Protein AF-A0AAQ4D654-F1 (afdb_monomer)

Secondary structure (DSSP, 8-state):
-------HHHHHHHHTT-TTHHHHHHHHHHHHSSS--HHHHHHHHHHSPPPHHHHHHHHHHHTTSS-SSGGGHHHHHHHHHHHHHHHHHHHHHTTS--TTS-HHHHHHHHHHHHTT-----GGG-

Foldseek 3Di:
DDPDPPPVVQVVCVVVPNPCPVLVVVVVVQLPDVQRDLVVLVVSVVVDPDDPVCVVVSVCVNVVNAGSHPVCRVVSVVVVVVLLVVLLVVCVVVVVDDPPDDPVVSVVSSVCVVVVNDDDPPVPD

Organism: Amblyomma americanum (NCBI:txid6943)

pLDDT: mean 84.9, std 14.31, range [34.75, 96.81]

Sequence (125 aa):
MAAAEMNFRAHYYDKVGFRGINENRSLEILLSEKPIDLKKLSNFCRKFCLPTVHRLTVWKVLLGILPTFEENITSFEKDEEDQYNDLRRALEVMRVVGNNTPQPDAIVLMYLVGEGMLNLDIELQ

Nearest PDB structures (foldseek):
  4z6y-assembly2_A  TM=9.032E-01  e=2.273E-05  Homo sapiens
  1fkm-assembly1_A  TM=7.449E-01  e=1.324E-01  Saccharomyces cerevisiae
  2g77-assembly1_A  TM=7.299E-01  e=1.881E-01  Saccharomyces cerevisiae

Solvent-accessible surface area (backbone atoms only — not comparable to full-atom values): 7585 Å² total; per-residue (Å²): 142,79,82,69,84,68,58,63,64,59,60,51,33,45,74,73,69,49,67,60,63,67,57,52,53,51,48,52,54,49,69,69,37,84,61,41,53,64,68,61,52,53,55,45,59,75,76,40,85,74,54,78,89,51,40,64,61,54,47,33,41,74,72,65,71,39,66,51,41,77,89,50,38,69,59,48,55,48,53,52,49,50,51,51,52,52,41,51,48,50,34,41,74,70,64,77,42,59,95,84,52,56,67,71,59,49,51,52,52,31,50,29,50,74,70,72,63,64,79,73,78,70,89,79,116

InterPro domains:
  IPR039842 TBC1 domain family member 7 [PTHR13530] (4-119)
  IPR043039 TBC1 domain family member 7, domain 2 [G3DSA:1.10.8.680] (80-125)

Mean predicted aligned error: 9.21 Å

Radius of gyration: 22.35 Å; Cα contacts (8 Å, |Δi|>4): 63; chains: 1; bounding box: 53×32×68 Å

Structure (mmCIF, N/CA/C/O backbone):
data_AF-A0AAQ4D654-F1
#
_entry.id   AF-A0AAQ4D654-F1
#
loop_
_atom_site.group_PDB
_atom_site.id
_atom_site.type_symbol
_atom_site.label_atom_id
_atom_site.label_alt_id
_atom_site.label_comp_id
_atom_site.label_asym_id
_atom_site.label_entity_id
_atom_site.label_seq_id
_atom_site.pdbx_PDB_ins_code
_atom_site.Cartn_x
_atom_site.Cartn_y
_atom_site.Cartn_z
_atom_site.occupancy
_atom_site.B_iso_or_equiv
_atom_site.auth_seq_id
_atom_site.auth_comp_id
_atom_site.auth_asym_id
_atom_site.auth_atom_id
_atom_site.pdbx_PDB_model_num
ATOM 1 N N . MET A 1 1 ? 17.035 1.053 -44.310 1.00 34.75 1 MET A N 1
ATOM 2 C CA . MET A 1 1 ? 17.013 -0.399 -44.043 1.00 34.75 1 MET A CA 1
ATOM 3 C C . MET A 1 1 ? 18.051 -0.677 -42.962 1.00 34.75 1 MET A C 1
ATOM 5 O O . MET A 1 1 ? 19.192 -0.967 -43.270 1.00 34.75 1 MET A O 1
ATOM 9 N N . ALA A 1 2 ? 17.693 -0.452 -41.700 1.00 38.22 2 ALA A N 1
ATOM 10 C CA . ALA A 1 2 ? 18.560 -0.719 -40.554 1.00 38.22 2 ALA A CA 1
ATOM 11 C C . ALA A 1 2 ? 17.699 -1.480 -39.549 1.00 38.22 2 ALA A C 1
ATOM 13 O O . ALA A 1 2 ? 17.143 -0.910 -38.613 1.00 38.22 2 ALA A O 1
ATOM 14 N N . ALA A 1 3 ? 17.453 -2.753 -39.863 1.00 38.19 3 ALA A N 1
ATOM 15 C CA . ALA A 1 3 ? 16.824 -3.657 -38.923 1.00 38.19 3 ALA A CA 1
ATOM 16 C C . ALA A 1 3 ? 17.814 -3.838 -37.776 1.00 38.19 3 ALA A C 1
ATOM 18 O O . ALA A 1 3 ? 18.884 -4.409 -37.964 1.00 38.19 3 ALA A O 1
ATOM 19 N N . ALA A 1 4 ? 17.445 -3.222 -36.655 1.00 43.34 4 ALA A N 1
ATOM 20 C CA . ALA A 1 4 ? 17.905 -3.456 -35.304 1.00 43.34 4 ALA A CA 1
ATOM 21 C C . ALA A 1 4 ? 18.878 -4.629 -35.178 1.00 43.34 4 ALA A C 1
ATOM 23 O O . ALA A 1 4 ? 18.518 -5.789 -35.390 1.00 43.34 4 ALA A O 1
ATOM 24 N N . GLU A 1 5 ? 20.088 -4.296 -34.750 1.00 49.41 5 GLU A N 1
ATOM 25 C CA . GLU A 1 5 ? 20.979 -5.181 -34.020 1.00 49.41 5 GLU A CA 1
ATOM 26 C C . GLU A 1 5 ? 20.183 -5.728 -32.818 1.00 49.41 5 GLU A C 1
ATOM 28 O O . GLU A 1 5 ? 20.143 -5.140 -31.737 1.00 49.41 5 GLU A O 1
ATOM 33 N N . MET A 1 6 ? 19.394 -6.785 -33.041 1.00 58.09 6 MET A N 1
ATOM 34 C CA . MET A 1 6 ? 18.600 -7.404 -31.991 1.00 58.09 6 MET A CA 1
ATOM 35 C C . MET A 1 6 ? 19.589 -7.902 -30.957 1.00 58.09 6 MET A C 1
ATOM 37 O O . MET A 1 6 ? 20.393 -8.785 -31.245 1.00 58.09 6 MET A O 1
ATOM 41 N N . ASN A 1 7 ? 19.542 -7.273 -29.786 1.00 63.75 7 ASN A N 1
ATOM 42 C CA . ASN A 1 7 ? 20.449 -7.445 -28.665 1.00 63.75 7 ASN A CA 1
ATOM 43 C C . ASN A 1 7 ? 20.816 -8.932 -28.496 1.00 63.75 7 ASN A C 1
ATOM 45 O O . ASN A 1 7 ? 20.041 -9.706 -27.936 1.00 63.75 7 ASN A O 1
ATOM 49 N N . PHE A 1 8 ? 21.973 -9.351 -29.029 1.00 72.19 8 PHE A N 1
ATOM 50 C CA . PHE A 1 8 ? 22.377 -10.765 -29.135 1.00 72.19 8 PHE A CA 1
ATOM 51 C C . PHE A 1 8 ? 22.280 -11.482 -27.782 1.00 72.19 8 PHE A C 1
ATOM 53 O O . PHE A 1 8 ? 21.904 -12.651 -27.691 1.00 72.19 8 PHE A O 1
ATOM 60 N N . ARG A 1 9 ? 22.546 -10.726 -26.713 1.00 68.88 9 ARG A N 1
ATOM 61 C CA . ARG A 1 9 ? 22.445 -11.160 -25.321 1.00 68.88 9 ARG A CA 1
ATOM 62 C C . ARG A 1 9 ? 21.018 -11.552 -24.935 1.00 68.88 9 ARG A C 1
ATOM 64 O O . ARG A 1 9 ? 20.846 -12.577 -24.293 1.00 68.88 9 ARG A O 1
ATOM 71 N N . ALA A 1 10 ? 20.008 -10.789 -25.354 1.00 64.88 10 ALA A N 1
ATOM 72 C CA . ALA A 1 10 ? 18.599 -11.093 -25.098 1.00 64.88 10 ALA A CA 1
ATOM 73 C C . ALA A 1 10 ? 18.201 -12.448 -25.696 1.00 64.88 10 ALA A C 1
ATOM 75 O O . ALA A 1 10 ? 17.615 -13.284 -25.017 1.00 64.88 10 ALA A O 1
ATOM 76 N N . HIS A 1 11 ? 18.594 -12.679 -26.950 1.00 69.88 11 HIS A N 1
ATOM 77 C CA . HIS A 1 11 ? 18.315 -13.926 -27.654 1.00 69.88 11 HIS A CA 1
ATOM 78 C C . HIS A 1 11 ? 19.089 -15.118 -27.064 1.00 69.88 11 HIS A C 1
ATOM 80 O O . HIS A 1 11 ? 18.551 -16.219 -26.968 1.00 69.88 11 HIS A O 1
ATOM 86 N N . TYR A 1 12 ? 20.337 -14.910 -26.630 1.00 76.62 12 TYR A N 1
ATOM 87 C CA . TYR A 1 12 ? 21.094 -15.935 -25.910 1.00 76.62 12 TYR A CA 1
ATOM 88 C C . TYR A 1 12 ? 20.413 -16.311 -24.587 1.00 76.62 12 TYR A C 1
ATOM 90 O O . TYR A 1 12 ? 20.199 -17.494 -24.337 1.00 76.62 12 TYR A O 1
ATOM 98 N N . TYR A 1 13 ? 20.023 -15.322 -23.773 1.00 75.12 13 TYR A N 1
ATOM 99 C CA . TYR A 1 13 ? 19.370 -15.558 -22.484 1.00 75.12 13 TYR A CA 1
ATOM 100 C C . TYR A 1 13 ? 18.023 -16.272 -22.619 1.00 75.12 13 TYR A C 1
ATOM 102 O O . TYR A 1 13 ? 17.762 -17.199 -21.857 1.00 75.12 13 TYR A O 1
ATOM 110 N N . ASP A 1 14 ? 17.219 -15.935 -23.628 1.00 71.56 14 ASP A N 1
ATOM 111 C CA . ASP A 1 14 ? 15.968 -16.649 -23.901 1.00 71.56 14 ASP A CA 1
ATOM 112 C C . ASP A 1 14 ? 16.220 -18.123 -24.280 1.00 71.56 14 ASP A C 1
ATOM 114 O O . ASP A 1 14 ? 15.575 -19.028 -23.744 1.00 71.56 14 ASP A O 1
ATOM 118 N N . LYS A 1 15 ? 17.239 -18.395 -25.113 1.00 76.00 15 LYS A N 1
ATOM 119 C CA . LYS A 1 15 ? 17.637 -19.769 -25.472 1.00 76.00 15 LYS A CA 1
ATOM 120 C C . LYS A 1 15 ? 18.124 -20.598 -24.286 1.00 76.00 15 LYS A C 1
ATOM 122 O O . LYS A 1 15 ? 17.890 -21.803 -24.271 1.00 76.00 15 LYS A O 1
ATOM 127 N N . VAL A 1 16 ? 18.797 -19.981 -23.315 1.00 78.56 16 VAL A N 1
ATOM 128 C CA . VAL A 1 16 ? 19.294 -20.674 -22.113 1.00 78.56 16 VAL A CA 1
ATOM 129 C C . VAL A 1 16 ? 18.294 -20.665 -20.945 1.00 78.56 16 VAL A C 1
ATOM 131 O O . VAL A 1 16 ? 18.650 -21.053 -19.837 1.00 78.56 16 VAL A O 1
ATOM 134 N N . GLY A 1 17 ? 17.040 -20.256 -21.182 1.00 63.34 17 GLY A N 1
ATOM 135 C CA . GLY A 1 17 ? 15.943 -20.342 -20.208 1.00 63.34 17 GLY A CA 1
ATOM 136 C C . GLY A 1 17 ? 15.782 -19.130 -19.285 1.00 63.34 17 GLY A C 1
ATOM 137 O O . GLY A 1 17 ? 14.878 -19.112 -18.453 1.00 63.34 17 GLY A O 1
ATOM 138 N N . PHE A 1 18 ? 16.597 -18.089 -19.451 1.00 61.00 18 PHE A N 1
ATOM 139 C CA . PHE A 1 18 ? 16.481 -16.828 -18.722 1.00 61.00 18 PHE A CA 1
ATOM 140 C C . PHE A 1 18 ? 15.594 -15.828 -19.480 1.00 61.00 18 PHE A C 1
ATOM 142 O O . PHE A 1 18 ? 16.060 -14.832 -20.039 1.00 61.00 18 PHE A O 1
ATOM 149 N N . ARG A 1 19 ? 14.286 -16.100 -19.496 1.00 65.75 19 ARG A N 1
ATOM 150 C CA . ARG A 1 19 ? 13.264 -15.183 -20.031 1.00 65.75 19 ARG A CA 1
ATOM 151 C C . ARG A 1 19 ? 13.016 -14.041 -19.041 1.00 65.75 19 ARG A C 1
ATOM 153 O O . ARG A 1 19 ? 13.066 -14.274 -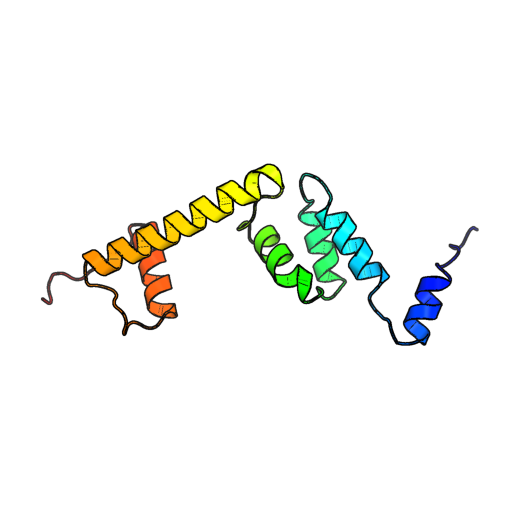17.837 1.00 65.75 19 ARG A O 1
ATOM 160 N N . GLY A 1 20 ? 12.728 -12.823 -19.503 1.00 68.06 20 GLY A N 1
ATOM 161 C CA . GLY A 1 20 ? 12.330 -11.728 -18.603 1.00 68.06 20 GLY A CA 1
ATOM 162 C C . GLY A 1 20 ? 13.449 -10.780 -18.139 1.00 68.06 20 GLY A C 1
ATOM 163 O O . GLY A 1 20 ? 13.162 -9.794 -17.465 1.00 68.06 20 GLY A O 1
ATOM 164 N N . ILE A 1 21 ? 14.727 -11.041 -18.457 1.00 69.12 21 ILE A N 1
ATOM 165 C CA . ILE A 1 21 ? 15.851 -10.211 -17.967 1.00 69.12 21 ILE A CA 1
ATOM 166 C C . ILE A 1 21 ? 15.748 -8.758 -18.455 1.00 69.12 21 ILE A C 1
ATOM 168 O O . ILE A 1 21 ? 16.012 -7.822 -17.697 1.00 69.12 21 ILE A O 1
ATOM 172 N N . ASN A 1 22 ? 15.371 -8.548 -19.718 1.00 73.81 22 ASN A N 1
ATOM 173 C CA . ASN A 1 22 ? 15.268 -7.196 -20.269 1.00 73.81 22 ASN A CA 1
ATOM 174 C C . ASN A 1 22 ? 14.016 -6.483 -19.761 1.00 73.81 22 ASN A C 1
ATOM 176 O O . ASN A 1 22 ? 14.024 -5.265 -19.604 1.00 73.81 22 ASN A O 1
ATOM 180 N N . GLU A 1 23 ? 12.961 -7.239 -19.485 1.00 80.44 23 GLU A N 1
ATOM 181 C CA . GLU A 1 23 ? 11.697 -6.781 -18.933 1.00 80.44 23 GLU A CA 1
ATOM 182 C C . GLU A 1 23 ? 11.894 -6.285 -17.499 1.00 80.44 23 GLU A C 1
ATOM 184 O O . GLU A 1 23 ? 11.451 -5.185 -17.185 1.00 80.44 23 GLU A O 1
ATOM 189 N N . ASN A 1 24 ? 12.641 -7.021 -16.668 1.00 83.25 24 ASN A N 1
ATOM 190 C CA . ASN A 1 24 ? 13.000 -6.594 -15.311 1.00 83.25 24 ASN A CA 1
ATOM 191 C C . ASN A 1 24 ? 13.783 -5.283 -15.332 1.00 83.25 24 ASN A C 1
ATOM 193 O O . ASN A 1 24 ? 13.418 -4.332 -14.649 1.00 83.25 24 ASN A O 1
ATOM 197 N N . ARG A 1 25 ? 14.809 -5.198 -16.186 1.00 85.25 25 ARG A N 1
ATOM 198 C CA . ARG A 1 25 ? 15.601 -3.974 -16.329 1.00 85.25 25 ARG A CA 1
ATOM 199 C C . ARG A 1 25 ? 14.756 -2.806 -16.839 1.00 85.25 25 ARG A C 1
ATOM 201 O O . ARG A 1 25 ? 14.921 -1.678 -16.393 1.00 85.25 25 ARG A O 1
ATOM 208 N N . SER A 1 26 ? 13.850 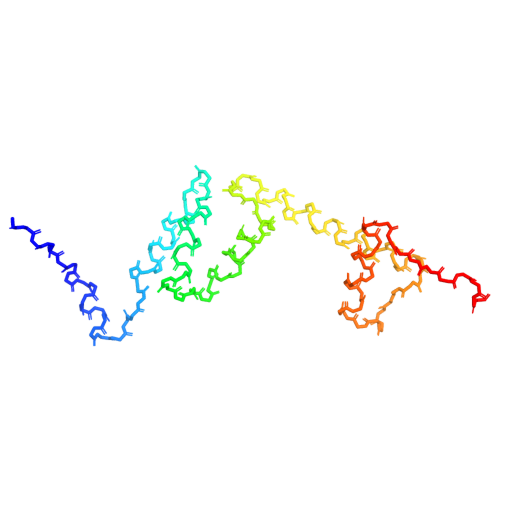-3.071 -17.778 1.00 87.31 26 SER A N 1
ATOM 209 C CA . SE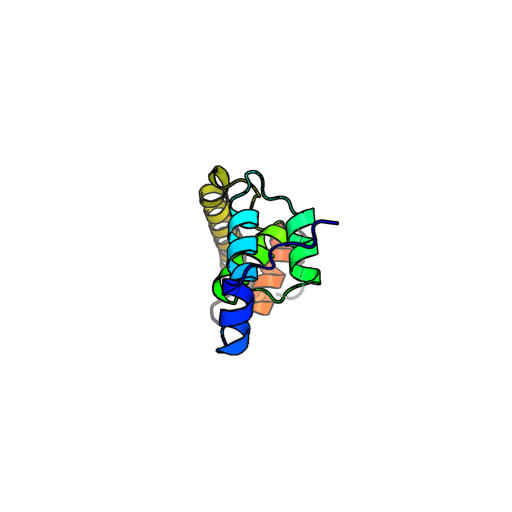R A 1 26 ? 12.927 -2.057 -18.299 1.00 87.31 26 SER A CA 1
ATOM 210 C C . SER A 1 26 ? 11.964 -1.569 -17.215 1.00 87.31 26 SER A C 1
ATOM 212 O O . SER A 1 26 ? 11.685 -0.376 -17.149 1.00 87.31 26 SER A O 1
ATOM 214 N N . LEU A 1 27 ? 11.492 -2.463 -16.341 1.00 91.88 27 LEU A N 1
ATOM 215 C CA . LEU A 1 27 ? 10.663 -2.111 -15.190 1.00 91.88 27 LEU A CA 1
ATOM 216 C C . LEU A 1 27 ? 11.435 -1.269 -14.167 1.00 91.88 27 LEU A C 1
ATOM 218 O O . LEU A 1 27 ? 10.907 -0.265 -13.706 1.00 91.88 27 LEU A O 1
ATOM 222 N N . GLU A 1 28 ? 12.678 -1.630 -13.847 1.00 90.75 28 GLU A N 1
ATOM 223 C CA . GLU A 1 28 ? 13.540 -0.838 -12.957 1.00 90.75 28 GLU A CA 1
ATOM 224 C C . GLU A 1 28 ? 13.757 0.580 -13.494 1.00 90.75 28 GLU A C 1
ATOM 226 O O . GLU A 1 28 ? 13.653 1.546 -12.741 1.00 90.75 28 GLU A O 1
ATOM 231 N N . ILE A 1 29 ? 13.974 0.722 -14.807 1.00 91.38 29 ILE A N 1
ATOM 232 C CA . ILE A 1 29 ? 14.083 2.036 -15.452 1.00 91.38 29 ILE A CA 1
ATOM 233 C C . ILE A 1 29 ? 12.791 2.836 -15.247 1.00 91.38 29 ILE A C 1
ATOM 235 O O . ILE A 1 29 ? 12.862 3.985 -14.820 1.00 91.38 29 ILE A O 1
ATOM 239 N N . LEU A 1 30 ? 11.621 2.230 -15.480 1.00 92.31 30 LEU A N 1
ATOM 240 C CA . LEU A 1 30 ? 10.327 2.893 -15.267 1.00 92.31 30 LEU A CA 1
ATOM 241 C C . LEU A 1 30 ? 10.101 3.307 -13.807 1.00 92.31 30 LEU A C 1
ATOM 243 O O . LEU A 1 30 ? 9.548 4.374 -13.563 1.00 92.31 30 LEU A O 1
ATOM 247 N N . LEU A 1 31 ? 10.523 2.483 -12.846 1.00 90.75 31 LEU A N 1
ATOM 248 C CA . LEU A 1 31 ? 10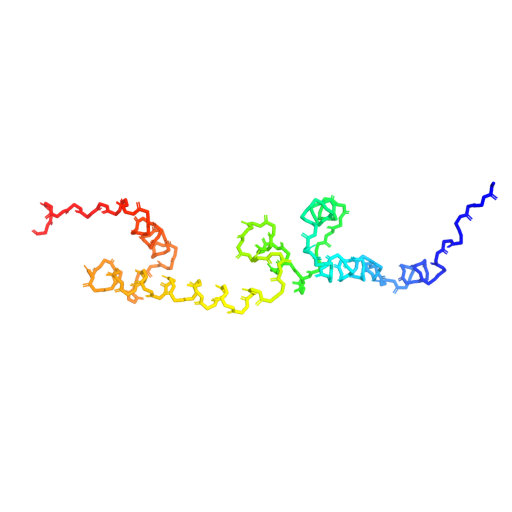.407 2.781 -11.414 1.00 90.75 31 LEU A CA 1
ATOM 249 C C . LEU A 1 31 ? 11.398 3.857 -10.951 1.00 90.75 31 LEU A C 1
ATOM 251 O O . LEU A 1 31 ? 11.146 4.519 -9.950 1.00 90.75 31 LEU A O 1
ATOM 255 N N . SER A 1 32 ? 12.505 4.042 -11.673 1.00 90.06 32 SER A N 1
ATOM 256 C CA . SER A 1 32 ? 13.493 5.087 -11.388 1.00 90.06 32 SER A CA 1
ATOM 257 C C . SER A 1 32 ? 13.124 6.470 -11.949 1.00 90.06 32 SER A C 1
ATOM 259 O O . SER A 1 32 ? 13.753 7.461 -11.574 1.00 90.06 32 SER A O 1
ATOM 261 N N . GLU A 1 33 ? 12.125 6.563 -12.841 1.00 90.69 33 GLU A N 1
ATOM 262 C CA . GLU A 1 33 ? 11.623 7.847 -13.354 1.00 90.69 33 GLU A CA 1
ATOM 263 C C . GLU A 1 33 ? 10.965 8.660 -12.218 1.00 90.69 33 GLU A C 1
ATOM 265 O O . GLU A 1 33 ? 10.184 8.125 -11.432 1.00 90.69 33 GLU A O 1
ATOM 270 N N . LYS A 1 34 ? 11.264 9.967 -12.130 1.00 88.12 34 LYS A N 1
ATOM 271 C CA . LYS A 1 34 ? 10.716 10.877 -11.107 1.00 88.12 34 LYS A CA 1
ATOM 272 C C . LYS A 1 34 ? 10.002 12.067 -11.768 1.00 88.12 34 LYS A C 1
ATOM 274 O O . LYS A 1 34 ? 10.683 12.888 -12.385 1.00 88.12 34 LYS A O 1
ATOM 279 N N . PRO A 1 35 ? 8.669 12.204 -11.630 1.00 90.00 35 PRO A N 1
ATOM 280 C CA . PRO A 1 35 ? 7.736 11.240 -11.033 1.00 90.00 35 PRO A CA 1
ATOM 281 C C . PRO A 1 35 ? 7.574 9.971 -11.883 1.00 90.00 35 PRO A C 1
ATOM 283 O O . PRO A 1 35 ? 7.769 10.006 -13.098 1.00 90.00 35 PRO A O 1
ATOM 286 N N . ILE A 1 36 ? 7.140 8.878 -11.252 1.00 92.44 36 ILE A N 1
ATOM 287 C CA . ILE A 1 36 ? 6.803 7.634 -11.957 1.00 92.44 36 ILE A CA 1
ATOM 288 C C . ILE A 1 36 ? 5.661 7.889 -12.955 1.00 92.44 36 ILE A C 1
ATOM 290 O O . ILE A 1 36 ? 4.569 8.326 -12.579 1.00 92.44 36 ILE A O 1
ATOM 294 N N . ASP A 1 37 ? 5.882 7.563 -14.232 1.00 94.25 37 ASP A N 1
ATOM 295 C CA . ASP A 1 37 ? 4.855 7.663 -15.272 1.00 94.25 37 ASP A CA 1
ATOM 296 C C . ASP A 1 37 ? 3.871 6.480 -15.193 1.00 94.25 37 ASP A C 1
ATOM 298 O O . ASP A 1 37 ? 4.105 5.381 -15.713 1.00 94.25 37 ASP A O 1
ATOM 302 N N . LEU A 1 38 ? 2.716 6.733 -14.570 1.00 94.12 38 LEU A N 1
ATOM 303 C CA . LEU A 1 38 ? 1.641 5.752 -14.396 1.00 94.12 38 LEU A CA 1
ATOM 304 C C . LEU A 1 38 ? 1.134 5.167 -15.725 1.00 94.12 38 LEU A C 1
ATOM 306 O O . LEU A 1 38 ? 0.746 3.996 -15.775 1.00 94.12 38 LEU A O 1
ATOM 310 N N . LYS A 1 39 ? 1.145 5.940 -16.822 1.00 95.06 39 LYS A N 1
ATOM 311 C CA . LYS A 1 39 ? 0.675 5.459 -18.131 1.00 95.06 39 LYS A CA 1
ATOM 312 C C . LYS A 1 39 ? 1.662 4.460 -18.717 1.00 95.06 39 LYS A C 1
ATOM 314 O O . LYS A 1 39 ? 1.242 3.408 -19.206 1.00 95.06 39 LYS A O 1
ATOM 319 N N . LYS A 1 40 ? 2.964 4.751 -18.653 1.00 94.44 40 LYS A N 1
ATOM 320 C CA . LYS A 1 40 ? 4.003 3.802 -19.088 1.00 94.44 40 LYS A CA 1
ATOM 321 C C . LYS A 1 40 ? 3.985 2.536 -18.236 1.00 94.44 40 LYS A C 1
ATOM 323 O O . LYS A 1 40 ? 4.026 1.441 -18.797 1.00 94.44 40 LYS A O 1
ATOM 328 N N . LEU A 1 41 ? 3.848 2.674 -16.917 1.00 94.00 41 LEU A N 1
ATOM 329 C CA . LEU A 1 41 ? 3.809 1.542 -15.992 1.00 94.00 41 LEU A CA 1
ATOM 330 C C . LEU A 1 41 ? 2.576 0.650 -16.219 1.00 94.00 41 LEU A C 1
ATOM 332 O O . LEU A 1 41 ? 2.699 -0.574 -16.289 1.00 94.00 41 LEU A O 1
ATOM 336 N N . SER A 1 42 ? 1.397 1.243 -16.436 1.00 94.50 42 SER A N 1
ATOM 337 C CA . SER A 1 42 ? 0.180 0.499 -16.799 1.00 94.50 42 SER A CA 1
ATOM 338 C C . SER A 1 42 ? 0.337 -0.232 -18.137 1.00 94.50 42 SER A C 1
ATOM 340 O O . SER A 1 42 ? 0.006 -1.414 -18.253 1.00 94.50 42 SER A O 1
ATOM 342 N N . ASN A 1 43 ? 0.907 0.436 -19.146 1.00 94.31 43 ASN A N 1
ATOM 343 C CA . ASN A 1 43 ? 1.185 -0.177 -20.445 1.00 94.31 43 ASN A CA 1
ATOM 344 C C . ASN A 1 43 ? 2.185 -1.336 -20.348 1.00 94.31 43 ASN A C 1
ATOM 346 O O . ASN A 1 43 ? 2.032 -2.323 -21.068 1.00 94.31 43 ASN A O 1
ATOM 350 N N . PHE A 1 44 ? 3.177 -1.242 -19.459 1.00 93.38 44 PHE A N 1
ATOM 351 C CA . PHE A 1 44 ? 4.095 -2.339 -19.168 1.00 93.38 44 PHE A CA 1
ATOM 352 C C . PHE A 1 44 ? 3.344 -3.547 -18.591 1.00 93.38 44 PHE A C 1
ATOM 354 O O . PHE A 1 44 ? 3.454 -4.642 -19.136 1.00 93.38 44 PHE A O 1
ATOM 361 N N . CYS A 1 45 ? 2.499 -3.339 -17.573 1.00 92.81 45 CYS A N 1
ATOM 362 C CA . CYS A 1 45 ? 1.717 -4.407 -16.930 1.00 92.81 45 CYS A CA 1
ATOM 363 C C . CYS A 1 45 ? 0.720 -5.096 -17.878 1.00 92.81 45 CYS A C 1
ATOM 365 O O . CYS A 1 45 ? 0.375 -6.257 -17.677 1.00 92.81 45 CYS A O 1
ATOM 367 N N . ARG A 1 46 ? 0.252 -4.397 -18.922 1.00 91.50 46 ARG A N 1
ATOM 368 C CA . ARG A 1 46 ? -0.606 -4.979 -19.971 1.00 91.50 46 ARG A CA 1
ATOM 369 C C . ARG A 1 46 ? 0.152 -5.906 -20.923 1.00 91.50 46 ARG A C 1
ATOM 371 O O . ARG A 1 46 ? -0.470 -6.754 -21.553 1.00 91.50 46 ARG A O 1
ATOM 378 N N . LYS A 1 47 ? 1.463 -5.707 -21.077 1.00 89.06 47 LYS A N 1
ATOM 379 C CA . LYS A 1 47 ? 2.309 -6.450 -22.025 1.00 89.06 47 LYS A CA 1
ATOM 380 C C . LYS A 1 47 ? 3.117 -7.555 -21.356 1.00 89.06 47 LYS A C 1
ATOM 382 O O . LYS A 1 47 ? 3.391 -8.566 -21.992 1.00 89.06 47 LYS A O 1
ATOM 387 N N . PHE A 1 48 ? 3.499 -7.356 -20.099 1.00 88.06 48 PHE A N 1
ATOM 388 C CA . PHE A 1 48 ? 4.432 -8.218 -19.387 1.00 88.06 48 PHE A CA 1
ATOM 389 C C . PHE A 1 48 ? 3.910 -8.563 -17.994 1.00 88.06 48 PHE A C 1
ATOM 391 O O . PHE A 1 48 ? 3.300 -7.739 -17.311 1.00 88.06 48 PHE A O 1
ATOM 398 N N . CYS A 1 49 ? 4.195 -9.786 -17.549 1.00 87.25 49 CYS A N 1
ATOM 399 C CA . CYS A 1 49 ? 3.934 -10.191 -16.175 1.00 87.25 49 CYS A CA 1
ATOM 400 C C . CYS A 1 49 ? 4.911 -9.496 -15.221 1.00 87.25 49 CYS A C 1
ATOM 402 O O . CYS A 1 49 ? 6.111 -9.430 -15.486 1.00 87.25 49 CYS A O 1
ATOM 404 N N . LEU A 1 50 ? 4.404 -9.025 -14.080 1.00 89.38 50 LEU A N 1
ATOM 405 C CA . LEU A 1 50 ? 5.238 -8.375 -13.074 1.00 89.38 50 LEU A CA 1
ATOM 406 C C . LEU A 1 50 ? 6.098 -9.393 -12.308 1.00 89.38 50 LEU A C 1
ATOM 408 O O . LEU A 1 50 ? 5.546 -10.369 -11.770 1.00 89.38 50 LEU A O 1
ATOM 412 N N . PRO A 1 51 ? 7.411 -9.131 -12.166 1.00 88.31 51 PRO A N 1
ATOM 413 C CA . PRO A 1 51 ? 8.282 -9.884 -11.273 1.00 88.31 51 PRO A CA 1
ATOM 414 C C . PRO A 1 51 ? 7.756 -9.834 -9.842 1.00 88.31 51 PRO A C 1
ATOM 416 O O . PRO A 1 51 ? 7.280 -8.794 -9.386 1.00 88.31 51 PRO A O 1
ATOM 419 N N . THR A 1 52 ? 7.866 -10.945 -9.111 1.00 87.94 52 THR A N 1
ATOM 420 C CA . THR A 1 52 ? 7.342 -11.057 -7.740 1.00 87.94 52 THR A CA 1
ATOM 421 C C . THR A 1 52 ? 7.886 -9.963 -6.818 1.00 87.94 52 THR A C 1
ATOM 423 O O . THR A 1 52 ? 7.123 -9.408 -6.037 1.00 87.94 52 THR A O 1
ATOM 426 N N . VAL A 1 53 ? 9.164 -9.599 -6.972 1.00 90.25 53 VAL A N 1
ATOM 427 C CA . VAL A 1 53 ? 9.848 -8.579 -6.156 1.00 90.25 53 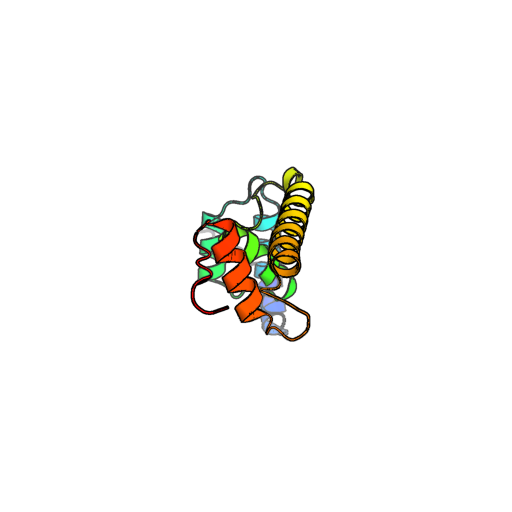VAL A CA 1
ATOM 428 C C . VAL A 1 53 ? 9.220 -7.190 -6.312 1.00 90.25 53 VAL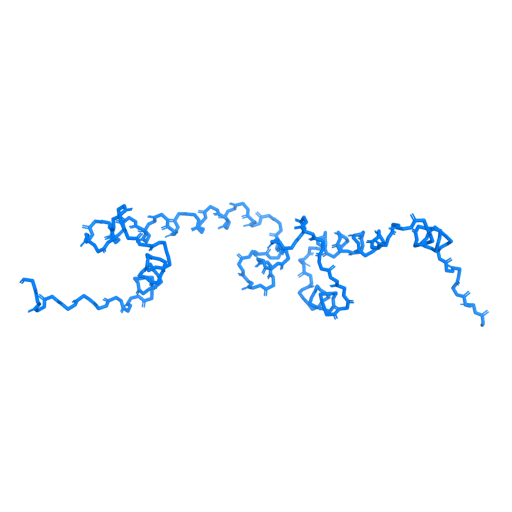 A C 1
ATOM 430 O O . VAL A 1 53 ? 9.068 -6.475 -5.330 1.00 90.25 53 VAL A O 1
ATOM 433 N N . HIS A 1 54 ? 8.801 -6.818 -7.525 1.00 90.94 54 HIS A N 1
ATOM 434 C CA . HIS A 1 54 ? 8.252 -5.485 -7.805 1.00 90.94 54 HIS A CA 1
ATOM 435 C C . HIS A 1 54 ? 6.724 -5.430 -7.768 1.00 90.94 54 HIS A C 1
ATOM 437 O O . HIS A 1 54 ? 6.152 -4.343 -7.815 1.00 90.94 54 HIS A O 1
ATOM 443 N N . ARG A 1 55 ? 6.041 -6.580 -7.695 1.00 93.00 55 ARG A N 1
ATOM 444 C CA . ARG A 1 55 ? 4.579 -6.653 -7.818 1.00 93.00 55 ARG A CA 1
ATOM 445 C C . ARG A 1 55 ? 3.863 -5.781 -6.790 1.00 93.00 55 ARG A C 1
ATOM 447 O O . ARG A 1 55 ? 2.982 -5.018 -7.170 1.00 93.00 55 ARG A O 1
ATOM 454 N N . LEU A 1 56 ? 4.265 -5.873 -5.521 1.00 93.50 56 LEU A N 1
ATOM 455 C CA . LEU A 1 56 ? 3.643 -5.110 -4.438 1.00 93.50 56 LEU A CA 1
ATOM 456 C C . LEU A 1 56 ? 3.816 -3.600 -4.646 1.00 93.50 56 LEU A C 1
ATOM 458 O O . LEU A 1 56 ? 2.834 -2.865 -4.614 1.00 93.50 56 LEU A O 1
ATOM 462 N N . THR A 1 57 ? 5.041 -3.145 -4.917 1.00 91.69 57 THR A N 1
ATOM 463 C CA . THR A 1 57 ? 5.346 -1.724 -5.133 1.00 91.69 57 THR A CA 1
ATOM 464 C C . THR A 1 57 ? 4.598 -1.163 -6.338 1.00 91.69 57 THR A C 1
ATOM 466 O O . THR A 1 57 ? 3.960 -0.121 -6.236 1.00 91.69 57 THR A O 1
ATOM 469 N N . VAL A 1 58 ? 4.610 -1.879 -7.468 1.00 94.12 58 VAL A N 1
ATOM 470 C CA . VAL A 1 58 ? 3.911 -1.453 -8.689 1.00 94.12 58 VAL A CA 1
ATOM 471 C C . VAL A 1 58 ? 2.408 -1.334 -8.451 1.00 94.12 58 VAL A C 1
ATOM 473 O O . VAL A 1 58 ? 1.794 -0.375 -8.910 1.00 94.12 58 VAL A O 1
ATOM 476 N N . TRP A 1 59 ? 1.804 -2.276 -7.724 1.00 95.31 59 TRP A N 1
ATOM 477 C CA . TRP A 1 59 ? 0.378 -2.212 -7.404 1.00 95.31 59 TRP A CA 1
ATOM 478 C C . TRP A 1 59 ? 0.049 -1.072 -6.455 1.00 95.31 59 TRP A C 1
ATOM 480 O O . TRP A 1 59 ? -0.899 -0.343 -6.727 1.00 95.31 59 TRP A O 1
ATOM 490 N N . LYS A 1 60 ? 0.848 -0.867 -5.402 1.00 93.31 60 LYS A N 1
ATOM 491 C CA . LYS A 1 60 ? 0.674 0.280 -4.508 1.00 93.31 60 LYS A CA 1
ATOM 492 C C . LYS A 1 60 ? 0.706 1.602 -5.288 1.00 93.31 60 LYS A C 1
ATOM 494 O O . LYS A 1 60 ? -0.172 2.431 -5.097 1.00 93.31 60 LYS A O 1
ATOM 499 N N . VAL A 1 61 ? 1.650 1.775 -6.215 1.00 93.38 61 VAL A N 1
ATOM 500 C CA . VAL A 1 61 ? 1.740 2.989 -7.050 1.00 93.38 61 VAL A CA 1
ATOM 501 C C . VAL A 1 61 ? 0.545 3.118 -8.007 1.00 93.38 61 VAL A C 1
ATOM 503 O O . VAL A 1 61 ? -0.060 4.181 -8.098 1.00 93.38 61 VAL A O 1
ATOM 506 N N . LEU A 1 62 ? 0.160 2.046 -8.712 1.00 94.75 62 LEU A N 1
ATOM 507 C CA . LEU A 1 62 ? -0.956 2.086 -9.672 1.00 94.75 62 LEU A CA 1
ATOM 508 C C . LEU A 1 62 ? -2.328 2.287 -9.014 1.00 94.75 62 LEU A C 1
ATOM 510 O O . LEU A 1 62 ? -3.212 2.865 -9.642 1.00 94.75 62 LEU A O 1
ATOM 514 N N . LEU A 1 63 ? -2.510 1.805 -7.783 1.00 94.19 63 LEU A N 1
ATOM 515 C CA . LEU A 1 63 ? -3.727 2.000 -6.991 1.00 94.19 63 LEU A CA 1
ATOM 516 C C . LEU A 1 63 ? -3.777 3.375 -6.308 1.00 94.19 63 LEU A C 1
ATOM 518 O O . LEU A 1 63 ? -4.780 3.691 -5.678 1.00 94.19 63 LEU A O 1
ATOM 522 N N . GLY A 1 64 ? -2.719 4.183 -6.427 1.00 90.38 64 GLY A N 1
ATOM 523 C CA . GLY A 1 64 ? -2.619 5.479 -5.756 1.00 90.38 64 GLY A CA 1
ATOM 524 C C . GLY A 1 64 ? -2.340 5.379 -4.257 1.00 90.38 64 GLY A C 1
ATOM 525 O O . GLY A 1 64 ? -2.491 6.374 -3.562 1.00 90.38 64 GLY A O 1
ATOM 526 N N . ILE A 1 65 ? -1.931 4.201 -3.773 1.00 90.88 65 ILE A N 1
ATOM 527 C CA . ILE A 1 65 ? -1.516 3.990 -2.384 1.00 90.88 65 ILE A CA 1
ATOM 528 C C . ILE A 1 65 ? -0.126 4.576 -2.173 1.00 90.88 65 ILE A C 1
ATOM 530 O O . ILE A 1 65 ? 0.089 5.226 -1.182 1.00 90.88 65 ILE A O 1
ATOM 534 N N . LEU A 1 66 ? 0.845 4.372 -3.067 1.00 91.00 66 LEU A N 1
ATOM 535 C CA . LEU A 1 66 ? 2.153 5.027 -2.919 1.00 91.00 66 LEU A 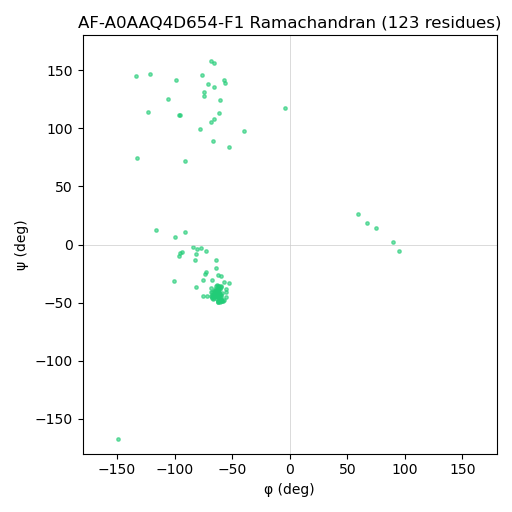CA 1
ATOM 536 C C . LEU A 1 66 ? 2.253 6.274 -3.799 1.00 91.00 66 LEU A C 1
ATOM 538 O O . LEU A 1 66 ? 1.809 6.236 -4.953 1.00 91.00 66 LEU A O 1
ATOM 542 N N . PRO A 1 67 ? 2.893 7.354 -3.309 1.00 90.56 67 PRO A N 1
ATOM 543 C CA . PRO A 1 67 ? 3.162 8.523 -4.127 1.00 90.56 67 PRO A CA 1
ATOM 544 C C . PRO A 1 67 ? 4.142 8.185 -5.259 1.00 90.56 67 PRO A C 1
ATOM 546 O O . PRO A 1 67 ? 4.952 7.263 -5.177 1.00 90.56 67 PRO A O 1
ATOM 549 N N . THR A 1 68 ? 4.101 8.976 -6.331 1.00 90.12 68 THR A N 1
ATOM 550 C CA . THR A 1 68 ? 4.997 8.821 -7.491 1.00 90.12 68 THR A CA 1
ATOM 551 C C . THR A 1 68 ? 6.379 9.448 -7.285 1.00 90.12 68 THR A C 1
ATOM 553 O O . THR A 1 68 ? 7.262 9.260 -8.123 1.00 90.12 68 THR A O 1
ATOM 556 N N . PHE A 1 69 ? 6.569 10.192 -6.192 1.00 87.88 69 PHE A N 1
ATOM 557 C CA . PHE A 1 69 ? 7.837 10.797 -5.795 1.00 87.88 69 PHE A CA 1
ATOM 558 C C . PHE A 1 69 ? 8.432 10.035 -4.614 1.00 87.88 69 PHE A C 1
ATOM 560 O O . PHE A 1 69 ? 7.797 9.913 -3.570 1.00 87.88 69 PHE A O 1
ATOM 567 N N . GLU A 1 70 ? 9.675 9.580 -4.773 1.00 81.12 70 GLU A N 1
ATOM 568 C CA . GLU A 1 70 ? 10.393 8.795 -3.760 1.00 81.12 70 GLU A CA 1
ATOM 569 C C . GLU A 1 70 ? 10.557 9.539 -2.426 1.00 81.12 70 GLU A C 1
ATOM 571 O O . GLU A 1 70 ? 10.440 8.936 -1.366 1.00 81.12 70 GLU A O 1
ATOM 576 N N . GLU A 1 71 ? 10.756 10.859 -2.478 1.00 84.06 71 GLU A N 1
ATOM 577 C CA . GLU A 1 71 ? 10.956 11.717 -1.299 1.00 84.06 71 GLU A CA 1
ATOM 578 C C . GLU A 1 71 ? 9.770 11.686 -0.327 1.00 84.06 71 GLU A C 1
ATOM 580 O O . GLU A 1 71 ? 9.955 11.860 0.874 1.00 84.06 71 GLU A O 1
ATOM 585 N N . ASN A 1 72 ? 8.568 11.409 -0.838 1.00 83.56 72 ASN A N 1
ATOM 586 C CA . ASN A 1 72 ? 7.339 11.396 -0.051 1.00 83.56 72 ASN A CA 1
ATOM 587 C C . ASN A 1 72 ? 6.969 9.993 0.445 1.00 83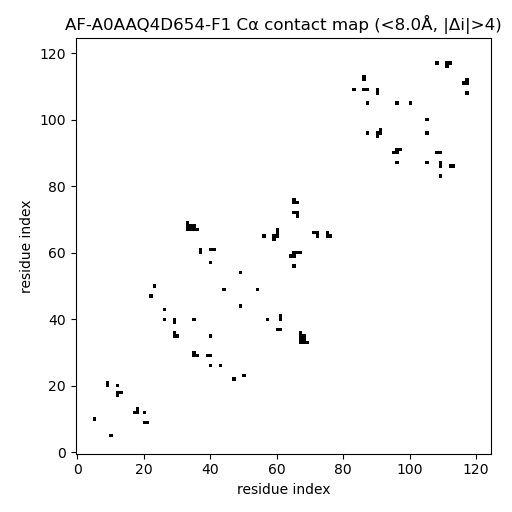.56 72 ASN A C 1
ATOM 589 O O . ASN A 1 72 ? 6.012 9.862 1.201 1.00 83.56 72 ASN A O 1
ATOM 593 N N . ILE A 1 73 ? 7.670 8.937 0.009 1.00 85.75 73 ILE A N 1
ATOM 594 C CA . ILE A 1 73 ? 7.292 7.553 0.331 1.00 85.75 73 ILE A CA 1
ATOM 595 C C . ILE A 1 73 ? 7.377 7.306 1.836 1.00 85.75 73 ILE A C 1
ATOM 597 O O . ILE A 1 73 ? 6.437 6.778 2.412 1.00 85.75 73 ILE A O 1
ATOM 601 N N . THR A 1 74 ? 8.467 7.715 2.486 1.00 88.75 74 THR A N 1
ATOM 602 C CA . THR A 1 74 ? 8.693 7.421 3.910 1.00 88.75 74 THR A CA 1
ATOM 603 C C . THR A 1 74 ? 7.707 8.135 4.826 1.00 88.75 74 THR A C 1
ATOM 605 O O . THR A 1 74 ? 7.233 7.541 5.791 1.00 88.75 74 THR A O 1
ATOM 608 N N . SER A 1 75 ? 7.384 9.398 4.534 1.00 89.12 75 SER A N 1
ATOM 609 C CA . SER A 1 75 ? 6.359 10.132 5.276 1.00 89.12 75 SER A CA 1
ATOM 610 C C . SER A 1 75 ? 4.980 9.535 5.033 1.00 89.12 75 SER A C 1
ATOM 612 O O . SER A 1 75 ? 4.248 9.305 5.982 1.00 89.12 75 SER A O 1
ATOM 614 N N . PHE A 1 76 ? 4.664 9.209 3.778 1.00 90.44 76 PHE A N 1
ATOM 615 C CA . PHE A 1 76 ? 3.369 8.646 3.420 1.00 90.44 76 PHE A CA 1
ATOM 616 C C . PHE A 1 76 ? 3.139 7.273 4.065 1.00 90.44 76 PHE A C 1
ATOM 618 O O . PHE A 1 76 ? 2.076 7.018 4.613 1.00 90.44 76 PHE A O 1
ATOM 625 N N . GLU A 1 77 ? 4.140 6.388 4.047 1.00 89.31 77 GLU A N 1
ATOM 626 C CA . GLU A 1 77 ? 4.035 5.075 4.694 1.00 89.31 77 GLU A CA 1
ATOM 627 C C . GLU A 1 77 ? 3.819 5.195 6.203 1.00 89.31 77 GLU A C 1
ATOM 629 O O . GLU A 1 77 ? 3.064 4.409 6.772 1.00 89.31 77 GLU A O 1
ATOM 634 N N . LYS A 1 78 ? 4.441 6.195 6.836 1.00 93.38 78 LYS A N 1
ATOM 635 C CA . LYS A 1 78 ? 4.210 6.485 8.247 1.00 93.38 78 LYS A CA 1
ATOM 636 C C . LYS A 1 78 ? 2.788 6.992 8.494 1.00 93.38 78 LYS A C 1
ATOM 638 O O . LYS A 1 78 ? 2.137 6.506 9.410 1.00 93.38 78 LYS A O 1
ATOM 643 N N . ASP A 1 79 ? 2.310 7.928 7.679 1.00 92.88 79 ASP A N 1
ATOM 644 C CA . ASP A 1 79 ? 0.968 8.495 7.828 1.00 92.88 79 ASP A CA 1
ATOM 645 C C . ASP A 1 79 ? -0.121 7.414 7.657 1.00 92.88 79 ASP A C 1
ATOM 647 O O . ASP A 1 79 ? -1.085 7.381 8.419 1.00 92.88 79 ASP A O 1
ATOM 651 N N . GLU A 1 80 ? 0.058 6.478 6.719 1.00 91.88 80 GLU A N 1
ATOM 652 C CA . GLU A 1 80 ? -0.835 5.321 6.536 1.00 91.88 80 GLU A CA 1
ATOM 653 C C . GLU A 1 80 ? -0.800 4.351 7.727 1.00 91.88 80 GLU A C 1
ATOM 655 O O .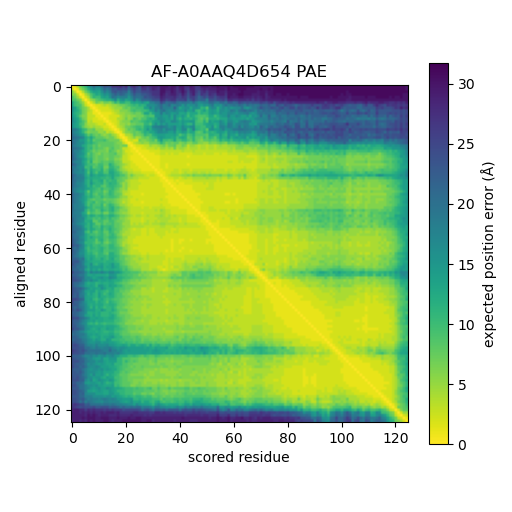 GLU A 1 80 ? -1.837 3.821 8.135 1.00 91.88 80 GLU A O 1
ATOM 660 N N . GLU A 1 81 ? 0.383 4.098 8.296 1.00 94.75 81 GLU A N 1
ATOM 661 C CA . GLU A 1 81 ? 0.526 3.262 9.491 1.00 94.75 81 GLU A CA 1
ATOM 662 C C . GLU A 1 81 ? -0.158 3.910 10.701 1.00 94.75 81 GLU A C 1
ATOM 664 O O . GLU A 1 81 ? -0.905 3.244 11.424 1.00 94.75 81 GLU A O 1
ATOM 669 N N . ASP A 1 82 ? 0.042 5.214 10.890 1.00 96.25 82 ASP A N 1
ATOM 670 C CA . ASP A 1 82 ? -0.594 5.993 11.949 1.00 96.25 82 ASP A CA 1
ATOM 671 C C . ASP A 1 82 ? -2.125 5.993 11.770 1.00 96.25 82 ASP A C 1
ATOM 673 O O . ASP A 1 82 ? -2.853 5.673 12.713 1.00 96.25 82 ASP A O 1
ATOM 677 N N . GLN A 1 83 ? -2.631 6.209 10.548 1.00 94.88 83 GLN A N 1
ATOM 678 C CA . GLN A 1 83 ? -4.065 6.142 10.243 1.00 94.88 83 GLN A CA 1
ATOM 679 C C . GLN A 1 83 ? -4.659 4.759 10.543 1.00 94.88 83 GLN A C 1
ATOM 681 O O . GLN A 1 83 ? -5.730 4.653 11.151 1.00 94.88 83 GLN A O 1
ATOM 686 N N . TYR A 1 84 ? -3.976 3.687 10.135 1.00 95.25 84 TYR A N 1
ATOM 687 C CA . TYR A 1 84 ? -4.400 2.321 10.431 1.00 95.25 84 TYR A CA 1
ATOM 688 C C . TYR A 1 84 ? -4.491 2.091 11.945 1.00 95.25 84 TYR A C 1
ATOM 690 O O . TYR A 1 84 ? -5.504 1.588 12.443 1.00 95.25 84 TYR A O 1
ATOM 698 N N . ASN A 1 85 ? -3.455 2.482 12.688 1.00 96.00 85 ASN A N 1
ATOM 699 C CA . ASN A 1 85 ? -3.395 2.299 14.134 1.00 96.00 85 ASN A CA 1
ATOM 700 C C . ASN A 1 85 ? -4.473 3.110 14.862 1.00 96.00 85 ASN A C 1
ATOM 702 O O . ASN A 1 85 ? -5.112 2.587 15.778 1.00 96.00 85 ASN A O 1
ATOM 706 N N . ASP A 1 86 ? -4.732 4.343 14.433 1.00 96.81 86 ASP A N 1
ATOM 707 C CA . ASP A 1 86 ? -5.741 5.212 15.036 1.00 96.81 86 ASP A CA 1
ATOM 708 C C . ASP A 1 86 ? -7.164 4.690 14.808 1.00 96.81 86 ASP A C 1
ATOM 710 O O . ASP A 1 86 ? -7.944 4.590 15.760 1.00 96.81 86 ASP A O 1
ATOM 714 N N . LEU A 1 87 ? -7.498 4.271 13.581 1.00 96.06 87 LEU A N 1
ATOM 715 C CA . LEU A 1 87 ? -8.804 3.678 13.266 1.00 96.06 87 LEU A CA 1
ATOM 716 C C . LEU A 1 87 ? -9.030 2.367 14.028 1.00 96.06 87 LEU A C 1
ATOM 718 O O . LEU A 1 87 ? -10.110 2.132 14.578 1.00 96.06 87 LEU A O 1
ATOM 722 N N . ARG A 1 88 ? -7.997 1.520 14.102 1.00 95.56 88 ARG A N 1
ATOM 723 C CA . ARG A 1 88 ? -8.031 0.269 14.866 1.00 95.56 88 ARG A CA 1
ATOM 724 C C . ARG A 1 88 ? -8.273 0.550 16.347 1.00 95.56 88 ARG A C 1
ATOM 726 O O . ARG A 1 88 ? -9.175 -0.032 16.951 1.00 95.56 88 ARG A O 1
ATOM 733 N N . ARG A 1 89 ? -7.506 1.480 16.917 1.00 95.75 89 ARG A N 1
ATOM 734 C CA . ARG A 1 89 ? -7.602 1.873 18.323 1.00 95.75 89 ARG A CA 1
ATOM 735 C C . ARG A 1 89 ? -8.963 2.474 18.654 1.00 95.75 89 ARG A C 1
ATOM 737 O O . ARG A 1 89 ? -9.504 2.170 19.714 1.00 95.75 89 ARG A O 1
ATOM 744 N N . ALA A 1 90 ? -9.532 3.295 17.773 1.00 94.75 90 ALA A N 1
ATOM 745 C CA . ALA A 1 90 ? -10.865 3.860 17.961 1.00 94.75 90 ALA A CA 1
ATOM 746 C C . ALA A 1 90 ? -11.921 2.752 18.123 1.00 94.75 90 ALA A C 1
ATOM 748 O O . ALA A 1 90 ? -12.670 2.751 19.099 1.00 94.75 90 ALA A O 1
ATOM 749 N N . LEU A 1 91 ? -11.916 1.755 17.233 1.00 94.31 91 LEU A N 1
ATOM 750 C CA . LEU A 1 91 ? -12.834 0.613 17.303 1.00 94.31 91 LEU A CA 1
ATOM 751 C C . LEU A 1 91 ? -12.633 -0.254 18.552 1.00 94.31 91 LEU A C 1
ATOM 753 O O . LEU A 1 91 ? -13.609 -0.757 19.112 1.00 94.31 91 LEU A O 1
ATOM 757 N N . GLU A 1 92 ? -11.391 -0.423 19.002 1.00 94.44 92 GLU A N 1
ATOM 758 C CA . GLU A 1 92 ? -11.067 -1.151 20.236 1.00 94.44 92 GLU A CA 1
ATOM 759 C C . GLU A 1 92 ? -11.559 -0.399 21.482 1.00 94.44 92 GLU A C 1
ATOM 761 O O . GLU A 1 92 ? -12.149 -1.002 22.381 1.00 94.44 92 GLU A O 1
ATOM 766 N N . VAL A 1 93 ? -11.405 0.931 21.520 1.00 94.75 93 VAL A N 1
ATOM 767 C CA . VAL A 1 93 ? -11.930 1.790 22.598 1.00 94.75 93 VAL A CA 1
ATOM 768 C C . VAL A 1 93 ? -13.459 1.758 22.635 1.00 94.75 93 VAL A C 1
ATOM 770 O O . VAL A 1 93 ? -14.045 1.674 23.716 1.00 94.75 93 VAL A O 1
ATOM 773 N N . MET A 1 94 ? -14.107 1.754 21.468 1.00 91.94 94 MET A N 1
ATOM 774 C CA . MET A 1 94 ? -15.559 1.594 21.331 1.00 91.94 94 MET A CA 1
ATOM 775 C C . MET A 1 94 ? -16.037 0.160 21.612 1.00 91.94 94 MET A C 1
ATOM 777 O O . MET A 1 94 ? -17.240 -0.084 21.649 1.00 91.94 94 MET A O 1
ATOM 781 N N . ARG A 1 95 ? -15.111 -0.788 21.827 1.00 91.06 95 ARG A N 1
ATOM 782 C CA . ARG A 1 95 ? -15.374 -2.220 22.048 1.00 91.06 95 ARG A CA 1
ATOM 783 C C . ARG A 1 95 ? -16.118 -2.900 20.892 1.00 91.06 95 ARG A C 1
ATOM 785 O O . ARG A 1 95 ? -16.789 -3.907 21.100 1.00 91.06 95 ARG A O 1
ATOM 792 N N . VAL A 1 96 ? -15.979 -2.361 19.682 1.00 89.56 96 VAL A N 1
ATOM 793 C CA . VAL A 1 96 ? -16.556 -2.921 18.449 1.00 89.56 96 VAL A CA 1
ATOM 794 C C . VAL A 1 96 ? -15.666 -4.040 17.905 1.00 89.56 96 VAL A C 1
ATOM 796 O O . VAL A 1 96 ? -16.157 -5.043 17.392 1.00 89.56 96 VAL A O 1
ATOM 799 N N . VAL A 1 97 ? -14.346 -3.886 18.041 1.00 91.75 97 VAL A N 1
ATOM 800 C CA . VAL A 1 97 ? -13.336 -4.848 17.580 1.00 91.75 97 VAL A CA 1
ATOM 801 C C . VAL A 1 97 ? -12.483 -5.307 18.761 1.00 91.75 97 VAL A C 1
ATOM 803 O O . VAL A 1 97 ? -12.214 -4.543 19.685 1.00 91.75 97 VAL A O 1
ATOM 806 N N . GLY A 1 98 ? -12.041 -6.564 18.726 1.00 89.81 98 GLY A N 1
ATOM 807 C CA . GLY A 1 98 ? -11.067 -7.109 19.668 1.00 89.81 98 GLY A CA 1
ATOM 808 C C . GLY A 1 98 ? -10.207 -8.202 19.037 1.00 89.81 98 GLY A C 1
ATOM 809 O O . GLY A 1 98 ? -10.229 -8.417 17.826 1.00 89.81 98 GLY A O 1
ATOM 810 N N . ASN A 1 99 ? -9.467 -8.939 19.868 1.00 88.31 99 ASN A N 1
ATOM 811 C CA . ASN A 1 99 ? -8.522 -9.968 19.404 1.00 88.31 99 ASN A CA 1
ATOM 812 C C . ASN A 1 99 ? -9.189 -11.147 18.673 1.00 88.31 99 ASN A C 1
ATOM 814 O O . ASN A 1 99 ? -8.522 -11.855 17.925 1.00 88.31 99 ASN A O 1
ATOM 818 N N . ASN A 1 100 ? -10.492 -11.351 18.881 1.00 90.69 100 ASN A N 1
ATOM 819 C CA . ASN A 1 100 ? -11.254 -12.437 18.262 1.00 90.69 100 ASN A CA 1
ATOM 820 C C . ASN A 1 100 ? -11.953 -12.015 16.960 1.00 90.69 100 ASN A C 1
ATOM 822 O O . ASN A 1 100 ? -12.550 -12.860 16.296 1.00 90.69 100 ASN A O 1
ATOM 826 N N . THR A 1 101 ? -11.920 -10.729 16.602 1.00 91.31 101 THR A N 1
ATOM 827 C CA . THR A 1 101 ? -12.564 -10.235 15.383 1.00 91.31 101 THR A CA 1
ATOM 828 C C . THR A 1 101 ? -11.734 -10.642 14.162 1.00 91.31 101 THR A C 1
ATOM 830 O O . THR A 1 101 ? -10.533 -10.348 14.127 1.00 91.31 101 THR A O 1
ATOM 833 N N . PRO A 1 102 ? -12.334 -11.284 13.143 1.00 94.56 102 PRO A N 1
ATOM 834 C CA . PRO A 1 102 ? -11.638 -11.587 11.902 1.00 94.56 102 PRO A CA 1
ATOM 835 C C . PRO A 1 102 ? -11.055 -10.323 11.263 1.00 94.56 102 PRO A C 1
ATOM 837 O O . PRO A 1 102 ? -11.694 -9.272 11.218 1.00 94.56 102 PRO A O 1
ATOM 840 N N . GLN A 1 103 ? -9.833 -10.425 10.738 1.00 92.12 103 GLN A N 1
ATOM 841 C CA . GLN A 1 103 ? -9.147 -9.288 10.121 1.00 92.12 103 GLN A CA 1
ATOM 842 C C . GLN A 1 103 ? -9.956 -8.612 8.994 1.00 92.12 103 GLN A C 1
ATOM 844 O O . GLN A 1 103 ? -9.972 -7.381 8.973 1.00 92.12 103 GLN A O 1
ATOM 849 N N . PRO A 1 104 ? -10.653 -9.342 8.095 1.00 94.75 104 PRO A N 1
ATOM 850 C CA . PRO A 1 104 ? -11.473 -8.708 7.062 1.00 94.75 104 PRO A CA 1
ATOM 851 C C . PRO A 1 104 ? -12.581 -7.825 7.646 1.00 94.75 104 PRO A C 1
ATOM 853 O O . PRO A 1 104 ? -12.753 -6.694 7.202 1.00 94.75 104 PRO A O 1
ATOM 856 N N . ASP A 1 105 ? -13.267 -8.307 8.683 1.00 92.88 105 ASP A N 1
ATOM 857 C CA . ASP A 1 105 ? -14.358 -7.577 9.335 1.00 92.88 105 ASP A CA 1
ATOM 858 C C . ASP A 1 105 ? -13.828 -6.317 10.024 1.00 92.88 105 ASP A C 1
ATOM 860 O O . ASP A 1 105 ? -14.402 -5.238 9.893 1.00 92.88 105 ASP A O 1
ATOM 864 N N . ALA A 1 106 ? -12.679 -6.431 10.698 1.00 93.88 106 ALA A N 1
ATOM 865 C CA . ALA A 1 106 ? -12.021 -5.287 11.316 1.00 93.88 106 ALA A CA 1
ATOM 866 C C . ALA A 1 106 ? -11.647 -4.213 10.280 1.00 93.88 106 ALA A C 1
ATOM 868 O O . ALA A 1 106 ? -11.887 -3.038 10.529 1.00 93.88 106 ALA A O 1
ATOM 869 N N . ILE A 1 107 ? -11.122 -4.595 9.110 1.00 94.56 107 ILE A N 1
ATOM 870 C CA . ILE A 1 107 ? -10.768 -3.645 8.040 1.00 94.56 107 ILE A CA 1
ATOM 871 C C . ILE A 1 107 ? -12.011 -2.928 7.501 1.00 94.56 107 ILE A C 1
ATOM 873 O O . ILE A 1 107 ? -11.977 -1.714 7.306 1.00 94.56 107 ILE A O 1
ATOM 877 N N . VAL A 1 108 ? -13.119 -3.648 7.291 1.00 94.69 108 VAL A N 1
ATOM 878 C CA . VAL A 1 108 ? -14.380 -3.033 6.842 1.00 94.69 108 VAL A CA 1
ATOM 879 C C . VAL A 1 108 ? -14.886 -2.027 7.875 1.00 94.69 108 VAL A C 1
ATOM 881 O O . VAL A 1 108 ? -15.262 -0.916 7.515 1.00 94.69 108 VAL A O 1
ATOM 884 N N . LEU A 1 109 ? -14.846 -2.375 9.161 1.00 94.25 109 LEU A N 1
ATOM 885 C CA . LEU A 1 109 ? -15.238 -1.465 10.237 1.00 94.25 109 LEU A CA 1
ATOM 886 C C . LEU A 1 109 ? -14.315 -0.244 10.323 1.00 94.25 109 LEU A C 1
ATOM 888 O O . LEU A 1 109 ? -14.801 0.865 10.526 1.00 94.25 109 LEU A O 1
ATOM 892 N N . MET A 1 110 ? -13.004 -0.421 10.126 1.00 95.31 110 MET A N 1
ATOM 893 C CA . MET A 1 110 ? -12.042 0.689 10.085 1.00 95.31 110 MET A CA 1
ATOM 894 C C . MET A 1 110 ? -12.364 1.645 8.938 1.00 95.31 110 MET A C 1
ATOM 896 O O . MET A 1 110 ? -12.381 2.856 9.142 1.00 95.31 110 MET A O 1
ATOM 900 N N . TYR A 1 111 ? -12.690 1.106 7.761 1.00 94.69 111 TYR A N 1
ATOM 901 C CA . TYR A 1 111 ? -13.131 1.899 6.618 1.00 94.69 111 TYR A CA 1
ATOM 902 C C . TYR A 1 111 ? -14.426 2.670 6.920 1.00 94.69 111 TYR A C 1
ATOM 904 O O . TYR A 1 111 ? -14.484 3.877 6.709 1.00 94.69 111 TYR A O 1
ATOM 912 N N . LEU A 1 112 ? -15.440 2.010 7.491 1.00 94.75 112 LEU A N 1
ATOM 913 C CA . LEU A 1 112 ? -16.701 2.662 7.863 1.00 94.75 112 LEU A CA 1
ATOM 914 C C . LEU A 1 112 ? -16.502 3.784 8.891 1.00 94.75 112 LEU A C 1
ATOM 916 O O . LEU A 1 112 ? -17.160 4.817 8.789 1.00 94.75 112 LEU A O 1
ATOM 920 N N . VAL A 1 113 ? -15.598 3.610 9.861 1.00 94.69 113 VAL A N 1
ATOM 921 C CA . VAL A 1 113 ? -15.238 4.672 10.816 1.00 94.69 113 VAL A CA 1
ATOM 922 C C . VAL A 1 113 ? -14.537 5.830 10.119 1.00 94.69 113 VAL A C 1
ATOM 924 O O . VAL A 1 113 ? -14.901 6.977 10.365 1.00 94.69 113 VAL A O 1
ATOM 927 N N . GLY A 1 114 ? -13.568 5.544 9.246 1.00 93.06 114 GLY A N 1
ATOM 928 C CA . GLY A 1 114 ? -12.833 6.568 8.500 1.00 93.06 114 GLY A CA 1
ATOM 929 C C . GLY A 1 114 ? -13.738 7.435 7.623 1.00 93.06 114 GLY A C 1
ATOM 930 O O . GLY A 1 114 ? -13.549 8.645 7.556 1.00 93.06 114 GLY A O 1
ATOM 931 N N . GLU A 1 115 ? -14.771 6.838 7.030 1.00 94.25 115 GLU A N 1
ATOM 932 C CA . GLU A 1 115 ? -15.777 7.540 6.222 1.00 94.25 115 GLU A CA 1
ATOM 933 C C . GLU A 1 115 ? -16.908 8.177 7.057 1.00 94.25 115 GLU A C 1
ATOM 935 O O . GLU A 1 115 ? -17.816 8.800 6.508 1.00 94.25 115 GLU A O 1
ATOM 940 N N . GLY A 1 116 ? -16.909 8.002 8.385 1.00 91.12 116 GLY A N 1
ATOM 941 C CA . GLY A 1 116 ? -17.982 8.486 9.261 1.00 91.12 116 GLY A CA 1
ATOM 942 C C . GLY A 1 116 ? -19.328 7.774 9.061 1.00 91.12 116 GLY A C 1
ATOM 943 O O . GLY A 1 116 ? -20.368 8.292 9.460 1.00 91.12 116 GLY A O 1
ATOM 944 N N . MET A 1 117 ? -19.318 6.590 8.446 1.00 91.12 117 MET A N 1
ATOM 945 C CA . MET A 1 117 ? -20.496 5.773 8.131 1.00 91.12 117 MET A CA 1
ATOM 946 C C . MET A 1 117 ? -20.726 4.628 9.126 1.00 91.12 117 MET A C 1
ATOM 948 O O . MET A 1 117 ? -21.580 3.770 8.896 1.00 91.12 117 MET A O 1
ATOM 952 N N . LEU A 1 118 ? -19.960 4.565 10.217 1.00 88.38 118 LEU A N 1
ATOM 953 C CA . LEU A 1 118 ? -20.159 3.538 11.231 1.00 88.38 118 LEU A CA 1
ATOM 954 C C . LEU A 1 118 ? -21.489 3.777 11.961 1.00 88.38 118 LEU A C 1
ATOM 956 O O . LEU A 1 118 ? -21.583 4.646 12.826 1.00 88.38 118 LEU A O 1
ATOM 960 N N . ASN A 1 119 ? -22.494 2.961 11.644 1.00 84.94 119 ASN A N 1
ATOM 961 C CA . ASN A 1 119 ? -23.721 2.883 12.422 1.00 84.94 119 ASN A CA 1
ATOM 962 C C . ASN A 1 119 ? -23.616 1.732 13.427 1.00 84.94 119 ASN A C 1
ATOM 964 O O . ASN A 1 119 ? -23.588 0.561 13.047 1.00 84.94 119 ASN A O 1
ATOM 968 N N . LEU A 1 120 ? -23.536 2.078 14.707 1.00 78.88 120 LEU A N 1
ATOM 969 C CA . LEU A 1 120 ? -23.735 1.133 15.795 1.00 78.88 120 LEU A CA 1
ATOM 970 C C . LEU A 1 120 ? -25.191 1.295 16.200 1.00 78.88 120 LEU A C 1
ATOM 972 O O . LEU A 1 120 ? -25.553 2.349 16.716 1.00 78.88 120 LEU A O 1
ATOM 976 N N . ASP A 1 121 ? -26.031 0.297 15.943 1.00 67.56 121 ASP A N 1
ATOM 977 C CA . ASP A 1 121 ? -27.409 0.321 16.427 1.00 67.56 121 ASP A CA 1
ATOM 978 C C . ASP A 1 121 ? -27.379 0.234 17.964 1.00 67.56 121 ASP A C 1
ATOM 980 O O . ASP A 1 121 ? -27.370 -0.843 18.557 1.00 67.56 121 ASP A O 1
ATOM 984 N N . ILE A 1 122 ? -27.307 1.400 18.616 1.00 59.47 122 ILE A N 1
ATOM 985 C CA . ILE A 1 122 ? -27.249 1.565 20.078 1.00 59.47 122 ILE A CA 1
ATOM 986 C C . ILE A 1 122 ? -28.551 1.063 20.740 1.00 59.47 122 ILE A C 1
ATOM 988 O O . ILE A 1 122 ? -28.592 0.846 21.945 1.00 59.47 122 ILE A O 1
ATOM 992 N N . GLU A 1 123 ? -29.610 0.817 19.964 1.00 51.66 123 GLU A N 1
ATOM 993 C CA . GLU A 1 123 ? -30.931 0.411 20.460 1.00 51.66 123 GLU A CA 1
ATOM 994 C C . GLU A 1 123 ? -31.045 -1.071 20.879 1.00 51.66 123 GLU A C 1
ATOM 996 O O . GLU A 1 123 ? -32.092 -1.477 21.379 1.00 51.66 123 GLU A O 1
ATOM 1001 N N . LEU A 1 124 ? -29.994 -1.886 20.711 1.00 48.62 124 LEU A N 1
ATOM 1002 C CA . LEU A 1 124 ? -29.999 -3.317 21.070 1.00 48.62 124 LEU A CA 1
ATOM 1003 C C . LEU A 1 124 ? -29.017 -3.709 22.193 1.00 48.62 124 LEU A C 1
ATOM 1005 O O . LEU A 1 124 ? -28.801 -4.906 22.405 1.00 48.62 124 LEU A O 1
ATOM 1009 N N . GLN A 1 125 ? -28.444 -2.743 22.921 1.00 39.03 125 GLN A N 1
ATOM 1010 C CA . GLN A 1 125 ? -27.629 -2.999 24.122 1.00 39.03 125 GLN A CA 1
ATOM 1011 C C . GLN A 1 125 ? -28.361 -2.701 25.430 1.00 39.03 125 GLN A C 1
ATOM 1013 O O . GLN A 1 125 ? -29.014 -1.641 25.529 1.00 39.03 125 GLN A O 1
#